Protein AF-A0A354MAG6-F1 (afdb_monomer)

pLDDT: mean 84.14, std 9.8, range [51.72, 96.75]

Sequence (74 aa):
MRMDRLTAPLLRELIDHINVFETEGKGKNRTQRIVIYFRLVGYVEIPEVSHRPNIVADTRKGVAVEYLTEPKTA

Foldseek 3Di:
DDDPDDDPVNQVVQFPDKDWADWDDDDLPIDIDIDTDGDDDDDDDDPDPPPDAWDWDCPDVPDIDTHDPDDPDD

Secondary structure (DSSP, 8-state):
---SS--HHHHHHTEEEEEEEEEEEETTEEEEEEEEEE--SS----TTSTTSPPEEEEEETTEEEEE-SS----

Structure (mmCIF, N/CA/C/O backbone):
data_AF-A0A354MAG6-F1
#
_entry.id   AF-A0A354MAG6-F1
#
loop_
_atom_site.group_PDB
_atom_site.id
_atom_site.type_symbol
_atom_site.label_atom_id
_atom_site.label_alt_id
_atom_site.label_comp_id
_atom_site.label_asym_id
_atom_site.label_entity_id
_atom_site.label_seq_id
_atom_site.pdbx_PDB_ins_code
_atom_site.Cartn_x
_atom_site.Cartn_y
_atom_site.Cartn_z
_atom_site.occupancy
_atom_site.B_iso_or_equiv
_atom_site.auth_seq_id
_atom_site.auth_comp_id
_atom_site.auth_asym_id
_atom_site.auth_atom_id
_atom_site.pdbx_PDB_model_num
ATOM 1 N N . MET A 1 1 ? 13.108 -3.390 -23.065 1.00 70.19 1 MET A N 1
ATOM 2 C CA . MET A 1 1 ? 14.041 -3.155 -21.943 1.00 70.19 1 MET A CA 1
ATOM 3 C C . MET A 1 1 ? 13.714 -4.175 -20.868 1.00 70.19 1 MET A C 1
ATOM 5 O O . MET A 1 1 ? 12.541 -4.312 -20.552 1.00 70.19 1 MET A O 1
ATOM 9 N N . ARG A 1 2 ? 14.695 -4.940 -20.385 1.00 75.50 2 ARG A N 1
ATOM 10 C CA . ARG A 1 2 ? 14.510 -5.895 -19.283 1.00 75.50 2 ARG A CA 1
ATOM 11 C C . ARG A 1 2 ? 15.075 -5.261 -18.017 1.00 75.50 2 ARG A C 1
ATOM 13 O O . ARG A 1 2 ? 16.163 -4.697 -18.068 1.00 75.5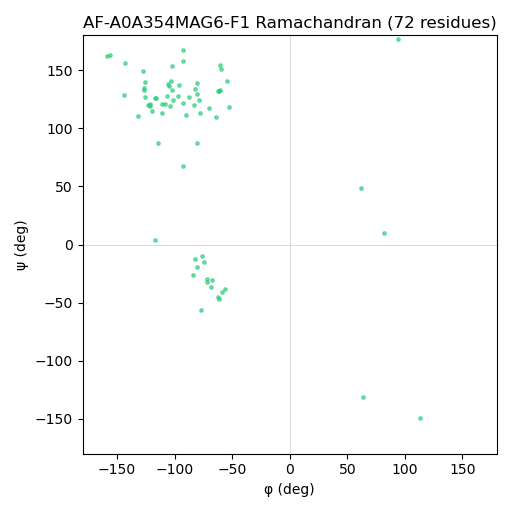0 2 ARG A O 1
ATOM 20 N N . MET A 1 3 ? 14.325 -5.326 -16.925 1.00 80.06 3 MET A N 1
ATOM 21 C CA . MET A 1 3 ? 14.761 -4.861 -15.611 1.00 80.06 3 MET A CA 1
ATOM 22 C C . MET A 1 3 ? 14.697 -6.036 -14.650 1.00 80.06 3 MET A C 1
ATOM 24 O O . MET A 1 3 ? 13.629 -6.596 -14.432 1.00 80.06 3 MET A O 1
ATOM 28 N N . ASP A 1 4 ? 15.844 -6.399 -14.084 1.00 82.94 4 ASP A N 1
ATOM 29 C CA . ASP A 1 4 ? 15.938 -7.558 -13.193 1.00 82.94 4 ASP A CA 1
ATOM 30 C C . ASP A 1 4 ? 15.497 -7.233 -11.757 1.00 82.94 4 ASP A C 1
ATOM 32 O O . ASP A 1 4 ? 15.300 -8.134 -10.945 1.00 82.94 4 A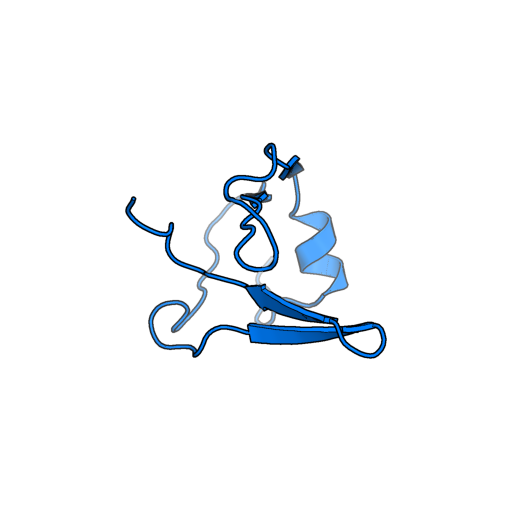SP A O 1
ATOM 36 N N . ARG A 1 5 ? 15.332 -5.943 -11.418 1.00 82.75 5 ARG A N 1
ATOM 37 C CA . ARG A 1 5 ? 14.912 -5.509 -10.084 1.00 82.75 5 ARG A CA 1
ATOM 38 C C . ARG A 1 5 ? 13.992 -4.296 -10.128 1.00 82.75 5 ARG A C 1
ATOM 40 O O . ARG A 1 5 ? 14.332 -3.257 -10.690 1.00 82.75 5 ARG A O 1
ATOM 47 N N . LEU A 1 6 ? 12.859 -4.418 -9.445 1.00 83.44 6 LEU A N 1
ATOM 48 C CA . LEU A 1 6 ? 11.930 -3.323 -9.203 1.00 83.44 6 LEU A CA 1
ATOM 49 C C . LEU A 1 6 ? 12.473 -2.433 -8.074 1.00 83.44 6 LEU A C 1
ATOM 51 O O . LEU A 1 6 ? 12.602 -2.872 -6.930 1.00 83.44 6 LEU A O 1
ATOM 55 N N . THR A 1 7 ? 12.845 -1.196 -8.398 1.00 88.12 7 THR A N 1
ATOM 56 C CA . THR A 1 7 ? 13.310 -0.202 -7.418 1.00 88.12 7 THR A CA 1
ATOM 57 C C . THR A 1 7 ? 12.141 0.656 -6.933 1.00 88.12 7 THR A C 1
ATOM 59 O O . THR A 1 7 ? 11.127 0.772 -7.616 1.00 88.12 7 THR A O 1
ATOM 62 N N . ALA A 1 8 ? 12.266 1.282 -5.758 1.00 89.56 8 ALA A N 1
ATOM 63 C CA . ALA A 1 8 ? 11.207 2.148 -5.233 1.00 89.56 8 ALA A CA 1
ATOM 64 C C . ALA A 1 8 ? 10.850 3.332 -6.165 1.00 89.56 8 ALA A C 1
ATOM 66 O O . ALA A 1 8 ? 9.658 3.587 -6.334 1.00 89.56 8 ALA A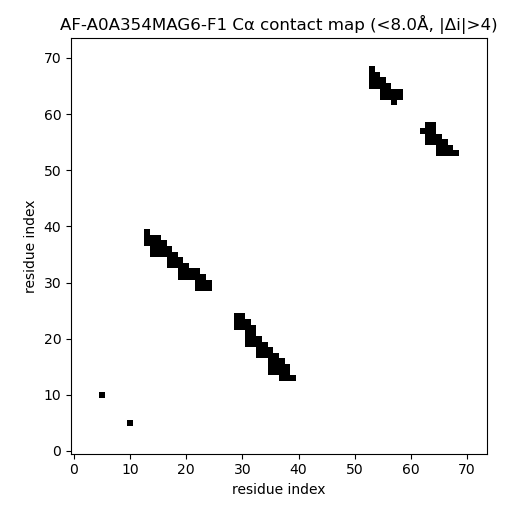 O 1
ATOM 67 N N . PRO A 1 9 ? 11.815 4.027 -6.812 1.00 91.62 9 PRO A N 1
ATOM 68 C CA . PRO A 1 9 ? 11.492 5.065 -7.793 1.00 91.62 9 PRO A CA 1
ATOM 69 C C . PRO A 1 9 ? 10.714 4.520 -8.994 1.00 91.62 9 PRO A C 1
ATOM 71 O O . PRO A 1 9 ? 9.668 5.062 -9.329 1.00 91.62 9 PRO A O 1
ATOM 74 N N . LEU A 1 10 ? 11.164 3.401 -9.572 1.00 88.50 10 LEU A N 1
ATOM 75 C CA . LEU A 1 10 ? 10.494 2.775 -10.713 1.00 88.50 10 LEU A CA 1
ATOM 76 C C . LEU A 1 10 ? 9.075 2.322 -10.357 1.00 88.50 10 LEU A C 1
ATOM 78 O O . LEU A 1 10 ? 8.133 2.585 -11.093 1.00 88.50 10 LEU A O 1
ATOM 82 N N . LEU A 1 11 ? 8.900 1.677 -9.201 1.00 88.25 11 LEU A N 1
ATOM 83 C CA . LEU A 1 11 ? 7.582 1.264 -8.724 1.00 88.25 11 LEU A CA 1
ATOM 84 C C . LEU A 1 11 ? 6.624 2.455 -8.632 1.00 88.25 11 LEU A C 1
ATOM 86 O O . LEU A 1 11 ? 5.455 2.318 -8.971 1.00 88.25 11 LEU A O 1
ATOM 90 N N . ARG A 1 12 ? 7.120 3.619 -8.200 1.00 91.94 12 ARG A N 1
ATOM 91 C CA . ARG A 1 12 ? 6.316 4.837 -8.099 1.00 91.94 12 ARG A CA 1
ATOM 92 C C . ARG A 1 12 ? 5.901 5.380 -9.465 1.00 91.94 12 ARG A C 1
ATOM 94 O O . ARG A 1 12 ? 4.784 5.864 -9.580 1.00 91.94 12 ARG A O 1
ATOM 101 N N . GLU A 1 13 ? 6.761 5.278 -10.474 1.00 91.38 13 GLU A N 1
ATOM 102 C CA . GLU A 1 13 ? 6.4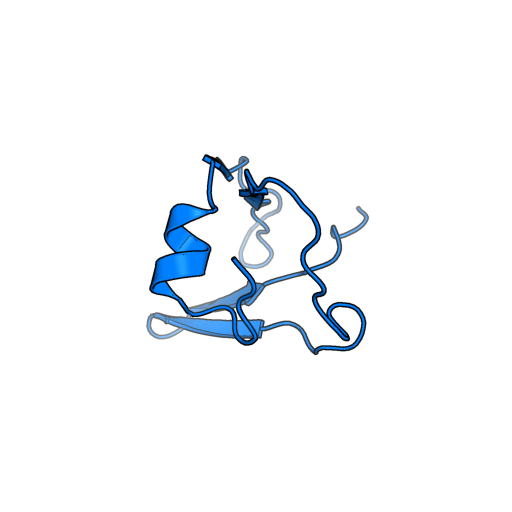39 5.662 -11.858 1.00 91.38 13 GLU A CA 1
ATOM 103 C C . GLU A 1 13 ? 5.390 4.744 -12.495 1.00 91.38 13 GLU A C 1
ATOM 105 O O . GLU A 1 13 ? 4.604 5.191 -13.326 1.00 91.38 13 GLU A O 1
ATOM 110 N N . LEU A 1 14 ? 5.350 3.471 -12.092 1.00 91.38 14 LEU A N 1
ATOM 111 C CA . LEU A 1 14 ? 4.352 2.517 -12.576 1.00 91.38 14 LEU A CA 1
ATOM 112 C C . LEU A 1 14 ? 2.965 2.737 -11.965 1.00 91.38 14 LEU A C 1
ATOM 114 O O . LEU A 1 14 ? 2.000 2.172 -12.477 1.00 91.38 14 LEU A O 1
ATOM 118 N N . ILE A 1 15 ? 2.839 3.505 -10.878 1.00 94.25 15 ILE A N 1
ATOM 119 C CA . ILE A 1 15 ? 1.536 3.807 -10.279 1.00 94.25 15 ILE A CA 1
ATOM 120 C C . ILE A 1 15 ? 0.783 4.744 -11.219 1.00 94.25 15 ILE A C 1
ATOM 122 O O . ILE A 1 15 ? 1.189 5.880 -11.439 1.00 94.25 15 ILE A O 1
ATOM 126 N N . ASP A 1 16 ? -0.349 4.275 -11.729 1.00 96.25 16 ASP A N 1
ATOM 127 C CA . ASP A 1 16 ? -1.275 5.114 -12.478 1.00 96.25 16 ASP A CA 1
ATOM 128 C C . ASP A 1 16 ? -2.079 6.000 -11.527 1.00 96.25 16 ASP A C 1
ATOM 130 O O . ASP A 1 16 ? -2.068 7.226 -11.619 1.00 96.25 16 ASP A O 1
ATOM 134 N N . HIS A 1 17 ? -2.757 5.366 -10.572 1.00 95.69 17 HIS A N 1
ATOM 135 C CA . HIS A 1 17 ? -3.540 6.058 -9.561 1.00 95.69 17 HIS A CA 1
ATOM 136 C C . HIS A 1 17 ? -3.762 5.180 -8.324 1.00 95.69 17 HIS A C 1
ATOM 138 O O . HIS A 1 17 ? -3.597 3.956 -8.351 1.00 95.69 17 HIS A O 1
ATOM 144 N N . ILE A 1 18 ? -4.137 5.825 -7.218 1.00 96.12 18 ILE A N 1
ATOM 145 C CA . ILE A 1 18 ? -4.441 5.174 -5.943 1.00 96.12 18 ILE A CA 1
ATOM 146 C C . ILE A 1 18 ? -5.859 5.559 -5.544 1.00 96.12 18 ILE A C 1
ATOM 148 O O . ILE A 1 18 ? -6.144 6.735 -5.326 1.00 96.12 18 ILE A O 1
ATOM 152 N N . ASN A 1 19 ? -6.726 4.562 -5.395 1.00 96.75 19 ASN A N 1
ATOM 153 C CA . ASN A 1 19 ? -8.052 4.758 -4.831 1.00 96.75 19 ASN A CA 1
ATOM 154 C C . ASN A 1 19 ? -8.000 4.511 -3.331 1.00 96.75 19 ASN A C 1
ATOM 156 O O . ASN A 1 19 ? -7.641 3.421 -2.879 1.00 96.75 19 ASN A O 1
ATOM 160 N N . VAL A 1 20 ? -8.391 5.525 -2.571 1.00 94.44 20 VAL A N 1
ATOM 161 C CA . VAL A 1 20 ? -8.526 5.459 -1.119 1.00 94.44 20 VAL A CA 1
ATOM 162 C C . VAL A 1 20 ? -10.011 5.472 -0.799 1.00 94.44 20 VAL A C 1
ATOM 164 O O . VAL A 1 20 ? -10.721 6.395 -1.189 1.00 94.44 20 VAL A O 1
ATOM 167 N N . PHE A 1 21 ? -10.483 4.427 -0.129 1.00 93.69 21 PHE A N 1
ATOM 168 C CA . PHE A 1 21 ? -11.883 4.295 0.254 1.00 93.69 21 PHE A CA 1
ATOM 169 C C . PHE A 1 21 ? -12.116 4.862 1.656 1.00 93.69 21 PHE A C 1
ATOM 171 O O . PHE A 1 21 ? -11.175 5.135 2.411 1.00 93.69 21 PHE A O 1
ATOM 178 N N . GLU A 1 22 ? -13.387 5.029 2.004 1.00 92.25 22 GLU A N 1
ATOM 179 C CA . GLU A 1 22 ? -13.786 5.411 3.352 1.00 92.25 22 GLU A CA 1
ATOM 180 C C . GLU A 1 22 ? -13.340 4.376 4.387 1.00 92.25 22 GLU A C 1
ATOM 182 O O . GLU A 1 22 ? -13.115 3.199 4.094 1.00 92.25 22 GLU A O 1
ATOM 187 N N . THR A 1 23 ? -13.179 4.838 5.623 1.00 90.75 23 THR A N 1
ATOM 188 C CA . THR A 1 23 ? -12.797 3.953 6.723 1.00 90.75 23 THR A CA 1
ATOM 189 C C . THR A 1 23 ? -14.014 3.196 7.241 1.00 90.75 23 THR A C 1
ATOM 191 O O . THR A 1 23 ? -15.018 3.797 7.618 1.00 90.75 23 THR A O 1
ATOM 194 N N . GLU A 1 24 ? -13.889 1.881 7.355 1.00 90.06 24 GLU A N 1
ATOM 195 C CA . GLU A 1 24 ? -14.906 0.994 7.908 1.00 90.06 24 GLU A CA 1
ATOM 196 C C . GLU A 1 24 ? -14.552 0.581 9.346 1.00 90.06 24 GLU A C 1
ATOM 198 O O . GLU A 1 24 ? -13.384 0.562 9.744 1.00 90.06 24 GLU A O 1
ATOM 203 N N . GLY A 1 25 ? -15.566 0.252 10.152 1.00 87.75 25 GLY A N 1
ATOM 204 C CA . GLY A 1 25 ? -15.400 -0.182 11.545 1.00 87.75 25 GLY A CA 1
ATOM 205 C C . GLY A 1 25 ? -15.512 0.931 12.600 1.00 87.75 25 GLY A C 1
ATOM 206 O O . GLY A 1 25 ? -15.709 2.115 12.310 1.00 87.75 25 GLY A O 1
ATOM 207 N N . LYS A 1 26 ? -15.423 0.540 13.880 1.00 85.56 26 LYS A N 1
ATOM 208 C CA . LYS A 1 26 ? -15.615 1.421 15.049 1.00 85.56 26 LYS A CA 1
ATOM 209 C C . LYS A 1 26 ? -14.433 1.329 16.020 1.00 85.56 26 LYS A C 1
ATOM 211 O O . LYS A 1 26 ? -13.821 0.277 16.188 1.00 85.56 26 LYS A O 1
ATOM 216 N N . GLY A 1 27 ? -14.145 2.433 16.712 1.00 85.38 27 GLY A N 1
ATOM 217 C CA . GLY A 1 27 ? -13.088 2.487 17.725 1.00 85.38 27 GLY A CA 1
ATOM 218 C C . GLY A 1 27 ? -11.693 2.249 17.138 1.00 85.38 27 GLY A C 1
ATOM 219 O O . GLY A 1 27 ? -11.325 2.879 16.149 1.00 85.38 27 GLY A O 1
ATOM 220 N N . LYS A 1 28 ? -10.915 1.356 17.766 1.00 81.94 28 LYS A N 1
ATOM 221 C CA . LYS A 1 28 ? -9.545 1.007 17.343 1.00 81.94 28 LYS A CA 1
ATOM 222 C C . LYS A 1 28 ? -9.495 0.001 16.183 1.00 81.94 28 LYS A C 1
ATOM 224 O O . LYS A 1 28 ? -8.487 -0.054 15.493 1.00 81.94 28 LYS A O 1
ATOM 229 N N . ASN A 1 29 ? -10.578 -0.741 15.937 1.00 82.19 29 ASN A N 1
ATOM 230 C CA . ASN A 1 29 ? -10.677 -1.703 14.836 1.00 82.19 29 ASN A CA 1
ATOM 231 C C . ASN A 1 29 ? -11.289 -1.030 13.611 1.00 82.19 29 ASN A C 1
ATOM 233 O O . ASN A 1 29 ? -12.424 -1.305 13.222 1.00 82.19 29 ASN A O 1
ATOM 237 N N . ARG A 1 30 ? -10.529 -0.094 13.051 1.00 87.56 30 ARG A N 1
ATOM 238 C CA . ARG A 1 30 ? -10.864 0.588 11.809 1.00 87.56 30 ARG A CA 1
ATOM 239 C C . ARG A 1 30 ? -9.989 0.064 10.686 1.00 87.56 30 ARG A C 1
ATOM 241 O O . ARG A 1 30 ? -8.793 -0.134 10.879 1.00 87.56 30 ARG A O 1
ATOM 248 N N . THR A 1 31 ? -10.583 -0.155 9.525 1.00 90.12 31 THR A N 1
ATOM 249 C CA . THR A 1 31 ? -9.869 -0.605 8.333 1.00 90.12 31 THR A CA 1
ATOM 250 C C . THR A 1 31 ? -10.186 0.347 7.198 1.00 90.12 31 THR A C 1
ATOM 252 O O . THR A 1 31 ? -11.329 0.748 7.013 1.00 90.12 31 THR A O 1
ATOM 255 N N . GLN A 1 32 ? -9.156 0.740 6.461 1.00 90.44 32 GLN A N 1
ATOM 256 C CA . GLN A 1 32 ? -9.299 1.564 5.275 1.00 90.44 32 GLN A CA 1
ATOM 257 C C . GLN A 1 32 ? -8.808 0.759 4.084 1.00 90.44 32 GLN A C 1
ATOM 259 O O . GLN A 1 32 ? -7.688 0.247 4.094 1.00 90.44 32 GLN A O 1
ATOM 264 N N . ARG A 1 33 ? -9.652 0.630 3.063 1.00 91.81 33 ARG A N 1
ATOM 265 C CA . ARG A 1 33 ? -9.265 -0.048 1.830 1.00 91.81 33 ARG A CA 1
ATOM 266 C C . ARG A 1 33 ? -8.501 0.924 0.937 1.00 91.81 33 ARG A C 1
ATOM 268 O O . ARG A 1 33 ? -8.937 2.052 0.715 1.00 91.81 33 ARG A O 1
ATOM 275 N N . ILE A 1 34 ? -7.380 0.458 0.398 1.00 91.31 34 ILE A N 1
ATOM 276 C CA . ILE A 1 34 ? -6.582 1.174 -0.598 1.00 91.31 34 ILE A CA 1
ATOM 277 C C . ILE A 1 34 ? -6.398 0.239 -1.789 1.00 91.31 34 ILE A C 1
ATOM 279 O O . ILE A 1 34 ? -6.071 -0.932 -1.611 1.00 91.31 34 ILE A O 1
ATOM 283 N N . VAL A 1 35 ? -6.626 0.741 -3.000 1.00 91.81 35 VAL A N 1
ATOM 284 C CA . VAL A 1 35 ? -6.379 0.003 -4.243 1.00 91.81 35 VAL A CA 1
ATOM 285 C C . VAL A 1 35 ? -5.380 0.793 -5.074 1.00 91.81 35 VAL A C 1
ATOM 287 O O . VAL A 1 35 ? -5.628 1.949 -5.409 1.00 91.81 35 VAL A O 1
ATOM 290 N N . ILE A 1 36 ? -4.244 0.173 -5.386 1.00 91.75 36 ILE A N 1
ATOM 291 C CA . ILE A 1 36 ? -3.168 0.780 -6.173 1.00 91.75 36 ILE A CA 1
ATOM 292 C C . ILE A 1 36 ? -3.223 0.184 -7.575 1.00 91.75 36 ILE A C 1
ATOM 294 O O . ILE A 1 36 ? -3.083 -1.028 -7.738 1.00 91.75 36 ILE A O 1
ATO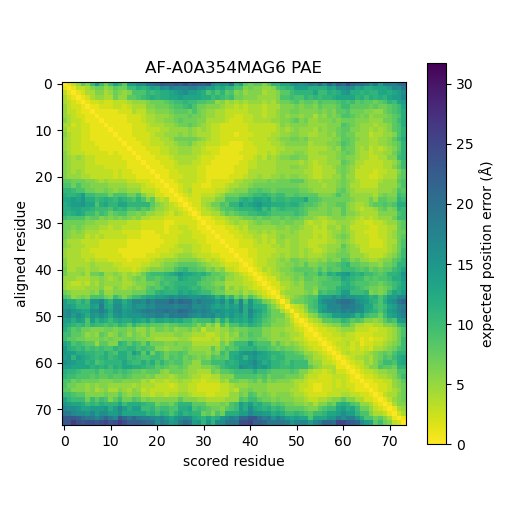M 298 N N . TYR A 1 37 ? -3.428 1.035 -8.577 1.00 93.44 37 TYR A N 1
ATOM 299 C CA . TYR A 1 37 ? -3.442 0.633 -9.976 1.00 93.44 37 TYR A CA 1
ATOM 300 C C . TYR A 1 37 ? -2.077 0.899 -10.593 1.00 93.44 37 TYR A C 1
ATOM 302 O O . TYR A 1 37 ? -1.561 2.015 -10.514 1.00 93.44 37 TYR A O 1
ATOM 310 N N . PHE A 1 38 ? -1.509 -0.122 -11.229 1.00 91.56 38 PHE A N 1
ATOM 311 C CA . PHE A 1 38 ? -0.253 -0.008 -11.960 1.00 91.56 38 PHE A CA 1
ATOM 312 C C . PHE A 1 38 ? -0.513 0.003 -13.466 1.00 91.56 38 PHE A C 1
ATOM 314 O O . PHE A 1 38 ? -1.289 -0.810 -13.969 1.00 91.56 38 PHE A O 1
ATOM 321 N N . ARG A 1 39 ? 0.161 0.895 -14.195 1.00 92.75 39 ARG A N 1
ATOM 322 C CA . ARG A 1 39 ? 0.170 0.921 -15.660 1.00 92.75 39 ARG A CA 1
ATOM 323 C C . ARG A 1 39 ? 1.550 0.519 -16.150 1.00 92.75 39 ARG A C 1
ATOM 325 O O . ARG A 1 39 ? 2.523 1.244 -15.980 1.00 92.75 39 ARG A O 1
ATOM 332 N N . LEU A 1 40 ? 1.615 -0.634 -16.800 1.00 87.88 40 LEU A N 1
ATOM 333 C CA . LEU A 1 40 ? 2.835 -1.148 -17.407 1.00 87.88 40 LEU A CA 1
ATOM 334 C C . LEU A 1 40 ? 2.512 -1.862 -18.718 1.00 87.88 40 LEU A C 1
ATOM 336 O O . LEU A 1 40 ? 1.396 -2.341 -18.914 1.00 87.88 40 LEU A O 1
ATOM 340 N N . VAL A 1 41 ? 3.499 -1.943 -19.606 1.00 87.69 41 VAL A N 1
ATOM 341 C CA . VAL A 1 41 ? 3.423 -2.728 -20.842 1.00 87.69 41 VAL A CA 1
ATOM 342 C C . VAL A 1 41 ? 4.379 -3.908 -20.709 1.00 87.69 41 VAL A C 1
ATOM 344 O O . VAL A 1 41 ? 5.575 -3.710 -20.507 1.00 87.69 41 VAL A O 1
ATOM 347 N N . GLY A 1 42 ? 3.853 -5.129 -20.818 1.00 86.25 42 GLY A N 1
ATOM 348 C CA . GLY A 1 42 ? 4.607 -6.369 -20.625 1.00 86.25 42 GLY A CA 1
ATOM 349 C C . GLY A 1 42 ? 4.141 -7.143 -19.394 1.00 86.25 42 GLY A C 1
ATOM 350 O O . GLY A 1 42 ? 2.967 -7.094 -19.038 1.00 86.25 42 GLY A O 1
ATOM 351 N N . TYR A 1 43 ? 5.061 -7.872 -18.763 1.00 81.75 43 TYR A N 1
ATOM 352 C CA . TYR A 1 43 ? 4.781 -8.715 -17.603 1.00 81.75 43 TYR A CA 1
ATOM 353 C C . TYR A 1 43 ? 5.714 -8.351 -16.446 1.00 81.75 43 TYR A C 1
ATOM 355 O O . TYR A 1 43 ? 6.897 -8.087 -16.662 1.00 81.75 43 TYR A O 1
ATOM 363 N N . VAL A 1 44 ? 5.174 -8.329 -15.227 1.00 80.75 44 VAL A N 1
ATOM 364 C CA . VAL A 1 44 ? 5.943 -8.147 -13.993 1.00 80.75 44 VAL A CA 1
ATOM 365 C C . VAL A 1 44 ? 5.731 -9.378 -13.132 1.00 80.75 44 VAL A C 1
ATOM 367 O O . VAL A 1 44 ? 4.624 -9.639 -12.668 1.00 80.75 44 VAL A O 1
ATOM 370 N N . GLU A 1 45 ? 6.807 -10.122 -12.913 1.00 79.19 45 GLU A N 1
ATOM 371 C CA . GLU A 1 45 ? 6.821 -11.229 -11.967 1.00 79.19 45 GLU A CA 1
ATOM 372 C C . GLU A 1 45 ? 7.069 -10.688 -10.567 1.00 79.19 45 GLU A C 1
ATOM 374 O O . GLU A 1 45 ? 8.102 -10.075 -10.293 1.00 79.19 45 GLU A O 1
ATOM 379 N N . ILE A 1 46 ? 6.117 -10.928 -9.671 1.00 77.00 46 ILE A N 1
ATOM 380 C CA . ILE A 1 46 ? 6.280 -10.654 -8.248 1.00 77.00 46 ILE A CA 1
ATOM 381 C C . ILE A 1 46 ? 6.255 -12.005 -7.532 1.00 77.00 46 ILE A C 1
ATOM 383 O O . ILE A 1 46 ? 5.180 -12.477 -7.155 1.00 77.00 46 ILE A O 1
ATOM 387 N N . PRO A 1 47 ? 7.410 -12.680 -7.397 1.00 69.81 47 PRO A N 1
ATOM 388 C CA . PRO A 1 47 ? 7.455 -13.971 -6.732 1.00 69.81 47 PRO A CA 1
ATOM 389 C C . PRO A 1 47 ? 7.019 -13.832 -5.264 1.00 69.81 47 PRO A C 1
ATOM 391 O O . PRO A 1 47 ? 7.480 -12.947 -4.537 1.00 69.81 47 PRO A O 1
ATOM 394 N N . GLU A 1 48 ? 6.120 -14.728 -4.846 1.00 65.31 48 GLU A N 1
ATOM 395 C CA . GLU A 1 48 ? 5.724 -14.966 -3.449 1.00 65.31 48 GLU A CA 1
ATOM 396 C C . GLU A 1 48 ? 5.074 -13.780 -2.712 1.00 65.31 48 GLU A C 1
ATOM 398 O O . GLU A 1 48 ? 5.427 -13.466 -1.574 1.00 65.31 48 GLU A O 1
ATOM 403 N N . VAL A 1 49 ? 4.082 -13.118 -3.314 1.00 64.38 49 VAL A N 1
ATOM 404 C C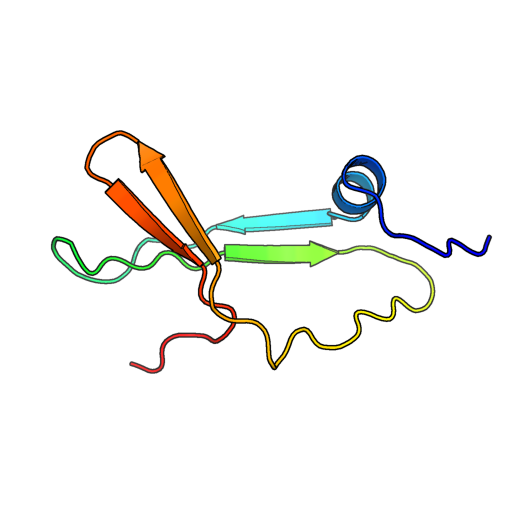A . VAL A 1 49 ? 3.257 -12.134 -2.575 1.00 64.38 49 VAL A CA 1
ATOM 405 C C . VAL A 1 49 ? 2.316 -12.826 -1.580 1.00 64.38 49 VAL A C 1
ATOM 407 O O . VAL A 1 49 ? 2.058 -12.298 -0.504 1.00 64.38 49 VAL A O 1
ATOM 410 N N . SER A 1 50 ? 1.849 -14.032 -1.905 1.00 59.88 50 SER A N 1
ATOM 411 C CA . SER A 1 50 ? 0.806 -14.760 -1.171 1.00 59.88 50 SER A CA 1
ATOM 412 C C . SER A 1 50 ? 1.254 -15.414 0.143 1.00 59.88 50 SER A C 1
ATOM 414 O O . SER A 1 50 ? 0.406 -15.869 0.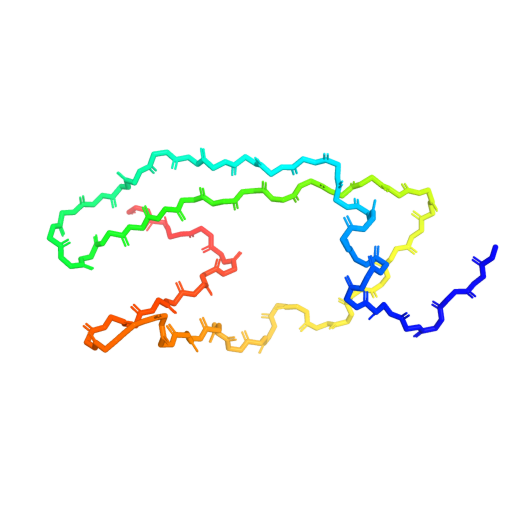899 1.00 59.88 50 SER A O 1
ATOM 416 N N . HIS A 1 51 ? 2.557 -15.465 0.446 1.00 66.62 51 HIS A N 1
ATOM 417 C CA . HIS A 1 51 ? 3.080 -16.120 1.660 1.00 66.62 51 HIS A CA 1
ATOM 418 C C . HIS A 1 51 ? 3.787 -15.172 2.634 1.00 66.62 51 HIS A C 1
ATOM 420 O O . HIS A 1 51 ? 4.335 -15.617 3.643 1.00 66.62 51 HIS A O 1
ATOM 426 N N . ARG A 1 52 ? 3.807 -13.865 2.350 1.00 72.62 52 ARG A N 1
ATOM 427 C CA . ARG A 1 52 ? 4.461 -12.899 3.236 1.00 72.62 52 ARG A CA 1
ATOM 428 C C . ARG A 1 52 ? 3.538 -12.549 4.403 1.00 72.62 52 ARG A C 1
ATOM 430 O O . ARG A 1 52 ? 2.346 -12.352 4.178 1.00 72.62 52 ARG A O 1
ATOM 437 N N . PRO A 1 53 ? 4.070 -12.436 5.632 1.00 80.19 53 PRO A N 1
ATOM 438 C CA . PRO A 1 53 ? 3.292 -11.900 6.739 1.00 80.19 53 PRO A CA 1
ATOM 439 C C . PRO A 1 53 ? 2.850 -10.468 6.419 1.00 80.19 53 PRO A C 1
ATOM 441 O O . PRO A 1 53 ? 3.548 -9.739 5.705 1.00 80.19 53 PRO A O 1
ATOM 444 N N . ASN A 1 54 ? 1.709 -10.060 6.979 1.00 86.75 54 ASN A N 1
ATOM 445 C CA . ASN A 1 54 ? 1.245 -8.681 6.882 1.00 86.75 54 ASN A CA 1
ATOM 446 C C . ASN A 1 54 ? 2.326 -7.721 7.391 1.00 86.75 54 ASN A C 1
ATOM 448 O O . ASN A 1 54 ? 3.006 -7.977 8.389 1.00 86.75 54 ASN A O 1
ATOM 452 N N . ILE A 1 55 ? 2.475 -6.592 6.702 1.00 86.81 55 ILE A N 1
ATOM 453 C CA . ILE A 1 55 ? 3.416 -5.553 7.111 1.00 86.81 55 ILE A CA 1
ATOM 454 C C . ILE A 1 55 ? 2.773 -4.768 8.250 1.00 86.81 55 ILE A C 1
ATOM 456 O O . ILE A 1 55 ? 1.688 -4.213 8.084 1.00 86.81 55 ILE A O 1
AT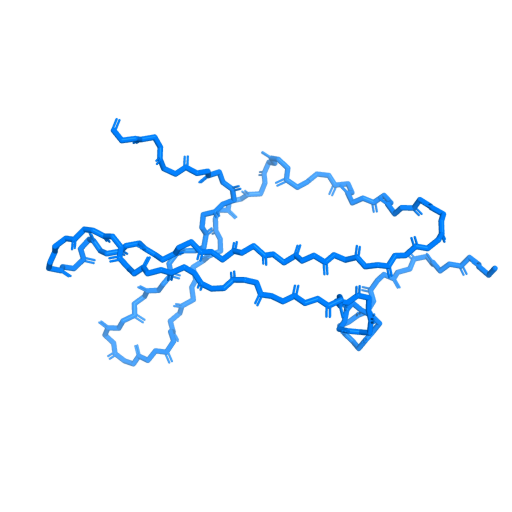OM 460 N N . VAL A 1 56 ? 3.464 -4.677 9.385 1.00 89.56 56 VAL A N 1
ATOM 461 C CA . VAL A 1 56 ? 3.079 -3.807 10.499 1.00 89.56 56 VAL A CA 1
ATOM 462 C C . VAL A 1 56 ? 4.035 -2.625 10.544 1.00 89.56 56 VAL A C 1
ATOM 464 O O . VAL A 1 56 ? 5.252 -2.803 10.546 1.00 89.56 56 VAL A O 1
ATOM 467 N N . ALA A 1 57 ? 3.486 -1.414 10.563 1.00 87.88 57 ALA A N 1
ATOM 468 C CA . ALA A 1 57 ? 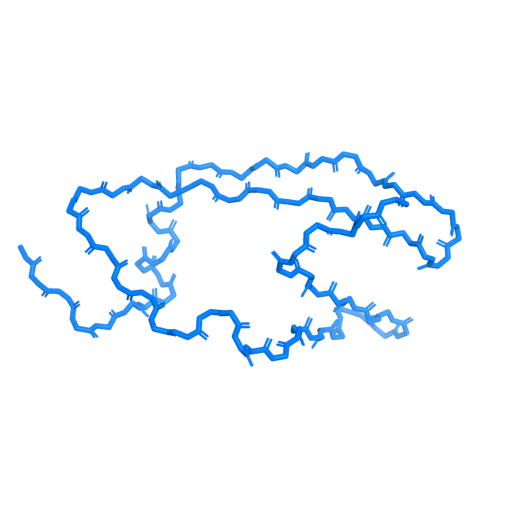4.253 -0.182 10.650 1.00 87.88 57 ALA A CA 1
ATOM 469 C C . ALA A 1 57 ? 3.775 0.680 11.823 1.00 87.88 57 ALA A C 1
ATOM 471 O O . ALA A 1 57 ? 2.596 1.038 11.916 1.00 87.88 57 ALA A O 1
ATOM 472 N N . ASP A 1 58 ? 4.714 1.078 12.679 1.00 89.00 58 ASP A N 1
ATOM 473 C CA . ASP A 1 58 ? 4.489 2.066 13.732 1.00 89.00 58 ASP A CA 1
ATOM 474 C C . ASP A 1 58 ? 4.555 3.472 13.132 1.00 89.00 58 ASP A C 1
ATOM 476 O O . ASP A 1 58 ? 5.603 4.114 13.074 1.00 89.00 58 ASP A O 1
ATOM 480 N N . THR A 1 59 ? 3.417 3.950 12.632 1.00 84.25 59 THR A N 1
ATOM 481 C CA . THR A 1 59 ? 3.346 5.239 11.923 1.00 84.25 59 THR A CA 1
ATOM 482 C C . THR A 1 59 ? 3.507 6.436 12.863 1.00 84.25 59 THR A C 1
ATOM 484 O O . THR A 1 59 ? 4.019 7.478 12.455 1.00 84.25 59 THR A O 1
ATOM 487 N N . ARG A 1 60 ? 3.089 6.303 14.130 1.00 84.56 60 ARG A N 1
ATOM 488 C CA . ARG A 1 60 ? 3.311 7.287 15.205 1.00 84.56 60 ARG A CA 1
ATOM 489 C C . ARG A 1 60 ? 3.255 6.624 16.581 1.00 84.56 60 ARG A C 1
ATOM 491 O O . ARG A 1 60 ? 2.690 5.543 16.734 1.00 84.56 60 ARG A O 1
ATOM 498 N N . LYS A 1 61 ? 3.770 7.303 17.614 1.00 85.75 61 LYS A N 1
ATOM 499 C CA . LYS A 1 61 ? 3.775 6.792 18.997 1.00 85.75 61 LYS A CA 1
ATOM 500 C C . LYS A 1 61 ? 2.363 6.369 19.433 1.00 85.75 61 LYS A C 1
ATOM 502 O O . LYS A 1 61 ? 1.453 7.194 19.481 1.00 85.75 61 LYS A O 1
ATOM 507 N N . GLY A 1 62 ? 2.202 5.086 19.758 1.00 83.81 62 GLY A N 1
ATOM 508 C CA . GLY A 1 62 ? 0.932 4.503 20.202 1.00 83.81 62 GLY A CA 1
ATOM 509 C C . GLY A 1 62 ? -0.054 4.129 19.087 1.00 83.81 62 GLY A C 1
ATOM 510 O O . GLY A 1 62 ? -1.202 3.822 19.404 1.00 83.81 62 GLY A O 1
ATOM 511 N N . VAL A 1 63 ? 0.352 4.154 17.809 1.00 82.81 63 VAL A N 1
ATOM 512 C CA . VAL A 1 63 ? -0.470 3.708 16.672 1.00 82.81 63 VAL A CA 1
ATOM 513 C C . VAL A 1 63 ? 0.333 2.785 15.759 1.00 82.81 63 VAL A C 1
ATOM 515 O O . VAL A 1 63 ? 1.213 3.236 15.027 1.00 82.81 63 VAL A O 1
ATOM 518 N N . ALA A 1 64 ? -0.047 1.509 15.770 1.00 87.25 64 ALA A N 1
ATOM 519 C CA . ALA A 1 64 ? 0.399 0.514 14.808 1.00 87.25 64 ALA A CA 1
ATOM 520 C C . ALA A 1 64 ? -0.641 0.380 13.688 1.00 87.25 64 ALA A C 1
ATOM 522 O O . ALA A 1 64 ? -1.847 0.365 13.952 1.00 87.25 64 ALA A O 1
ATOM 523 N N . VAL A 1 65 ? -0.171 0.296 12.446 1.00 88.81 65 VAL A N 1
ATOM 524 C CA . VAL A 1 65 ? -0.995 0.023 11.264 1.00 88.81 65 VAL A CA 1
ATOM 525 C C . VAL A 1 65 ? -0.544 -1.300 10.669 1.00 88.81 65 VAL A C 1
ATOM 527 O O . VAL A 1 65 ? 0.635 -1.470 10.369 1.00 88.81 65 VAL A O 1
ATOM 530 N N . GLU A 1 66 ? -1.485 -2.218 10.489 1.00 91.06 66 GLU A N 1
ATOM 531 C CA . GLU A 1 66 ? -1.269 -3.477 9.783 1.00 91.06 66 GLU A CA 1
ATOM 532 C C . GLU A 1 66 ? -1.846 -3.366 8.366 1.00 91.06 66 GLU A C 1
ATOM 534 O O . GLU A 1 66 ? -3.024 -3.044 8.189 1.00 91.06 66 GLU A O 1
ATOM 539 N N . TYR A 1 67 ? -1.013 -3.616 7.358 1.00 88.06 67 TYR A N 1
ATOM 540 C CA . TYR A 1 67 ? -1.418 -3.638 5.956 1.00 88.06 67 TYR A CA 1
ATOM 541 C C . TYR A 1 67 ? -1.844 -5.051 5.571 1.00 88.06 67 TYR A C 1
ATOM 543 O O . TYR A 1 67 ? -1.018 -5.961 5.503 1.00 88.06 67 TYR A O 1
ATOM 551 N N . LEU A 1 68 ? -3.139 -5.207 5.312 1.00 86.25 68 LEU A N 1
ATOM 552 C CA . LEU A 1 68 ? -3.752 -6.469 4.915 1.00 86.25 68 LEU A CA 1
ATOM 553 C C . LEU A 1 68 ? -3.677 -6.611 3.390 1.00 86.25 68 LEU A C 1
ATOM 555 O O . LEU A 1 68 ? -4.090 -5.706 2.664 1.00 86.25 68 LEU A O 1
ATOM 559 N N . THR A 1 69 ? -3.142 -7.729 2.904 1.00 78.62 69 THR A N 1
ATOM 560 C CA . THR A 1 69 ? -3.077 -8.050 1.465 1.00 78.62 69 THR A CA 1
ATOM 561 C C . THR A 1 69 ? -4.371 -8.677 0.952 1.00 78.62 69 THR A C 1
ATOM 563 O O . THR A 1 69 ? -4.712 -8.520 -0.220 1.00 78.62 69 THR A O 1
ATOM 566 N N . GLU A 1 70 ? -5.117 -9.335 1.836 1.00 75.81 70 GLU A N 1
ATOM 567 C CA . GLU A 1 70 ? -6.432 -9.897 1.557 1.00 75.81 70 GLU A CA 1
ATOM 568 C C . GLU A 1 70 ? -7.530 -9.002 2.149 1.00 75.81 70 GLU A C 1
ATOM 570 O O . GLU A 1 70 ? -7.367 -8.452 3.246 1.00 75.81 70 GLU A O 1
ATOM 575 N N . PRO A 1 71 ? -8.660 -8.820 1.442 1.00 65.75 71 PRO A N 1
ATOM 576 C CA . PRO A 1 71 ? -9.791 -8.103 2.004 1.00 65.75 71 PRO A CA 1
ATOM 577 C C . PRO A 1 71 ? -10.278 -8.828 3.262 1.00 65.75 71 PRO A C 1
ATOM 579 O O . PRO A 1 71 ? -10.480 -10.040 3.254 1.00 65.75 71 PRO A O 1
ATOM 582 N N . LYS A 1 72 ? -10.505 -8.077 4.344 1.00 65.62 72 LYS A N 1
ATOM 583 C CA . LYS A 1 72 ? -11.190 -8.612 5.522 1.00 65.62 72 LYS A CA 1
ATOM 584 C C . LYS A 1 72 ? -12.615 -8.982 5.113 1.00 65.62 72 LYS A C 1
ATOM 586 O O . LYS A 1 72 ? -13.412 -8.094 4.817 1.00 65.62 72 LYS A O 1
ATOM 591 N N . THR A 1 73 ? -12.921 -10.274 5.062 1.00 55.78 73 THR A N 1
ATOM 592 C CA . THR A 1 73 ? -14.304 -10.743 4.930 1.00 55.78 73 THR A CA 1
ATOM 593 C C . THR A 1 73 ? -15.090 -10.263 6.151 1.00 55.78 73 THR A C 1
ATOM 595 O O . THR A 1 73 ? -14.585 -10.353 7.273 1.00 55.78 73 THR A O 1
ATOM 598 N N . ALA A 1 74 ? -16.268 -9.687 5.905 1.00 51.72 74 ALA A N 1
ATOM 599 C CA . ALA A 1 74 ? -17.176 -9.183 6.935 1.00 51.72 74 ALA A CA 1
ATOM 600 C C . ALA A 1 74 ? -17.725 -10.303 7.830 1.00 51.72 74 ALA A C 1
ATOM 602 O O . ALA A 1 74 ? -17.921 -11.426 7.311 1.00 51.72 74 ALA A O 1
#

Solvent-accessible surface area (backbone atoms only — not comparable to full-atom values): 5221 Å² total; per-residue (Å²): 139,89,76,96,68,90,44,75,70,59,54,56,71,30,46,70,49,73,50,74,52,74,73,43,75,62,87,91,63,56,49,65,55,71,48,79,41,73,57,80,90,83,87,82,88,72,86,70,70,90,77,58,77,69,52,73,43,75,81,47,96,96,42,77,45,74,50,71,90,62,83,82,79,130

Mean predicted aligned error: 6.75 Å

Radius of gyration: 15.34 Å; Cα contacts (8 Å, |Δi|>4): 59; chains: 1; bounding box: 33×23×42 Å